Protein AF-A0A7S2KLZ8-F1 (afdb_monomer_lite)

Foldseek 3Di:
DDDDDDDDDDDDDDDDDDDDDDDDDDDDDDDDDDDDDDDDDDDDDDDPDDPPPVPVVVVVVVLLVLLVVLVVVLCVVAVLDDPVLCDPLLSVLLVLQCVLPHSVSSNVLSVQVSVVPNPDHNVVDPRSNVVSNVSSVVSSVVSVVVVVVVPPPPDDPDDDD

Secondary structure (DSSP, 8-state):
----------------------------------------------------SSHHHHHHHHHHHHHHHHHHHHHHH-TT--GGGS-HHHHHHHHHHHHHHHHHHHHHHHHHHHHHHHT--GGG-S-HHHHHHHHHHHHHHHHHHHHHHTTS--S------

Structure (mmCIF, N/CA/C/O backbone):
data_AF-A0A7S2KLZ8-F1
#
_entry.id   AF-A0A7S2KLZ8-F1
#
loop_
_atom_site.group_PDB
_atom_site.id
_atom_site.type_symbol
_atom_site.label_atom_id
_atom_site.label_alt_id
_atom_site.label_comp_id
_atom_site.label_asym_id
_atom_site.label_entity_id
_atom_site.label_seq_id
_atom_site.pdbx_PDB_ins_code
_atom_site.Cartn_x
_atom_site.Cartn_y
_atom_site.Cartn_z
_atom_site.occupancy
_atom_site.B_iso_or_equiv
_atom_site.auth_seq_id
_atom_site.auth_comp_id
_atom_site.auth_asym_id
_atom_site.auth_atom_id
_atom_site.pdbx_PDB_model_num
ATOM 1 N N . ASP A 1 1 ? -48.998 -22.240 -18.142 1.00 56.50 1 ASP A N 1
ATOM 2 C CA . ASP A 1 1 ? -49.585 -23.270 -17.277 1.00 56.50 1 ASP A CA 1
ATOM 3 C C . ASP A 1 1 ? -48.986 -24.627 -17.646 1.00 56.50 1 ASP A C 1
ATOM 5 O O . ASP A 1 1 ? -49.310 -25.161 -18.693 1.00 56.50 1 ASP A O 1
ATOM 9 N N . TRP A 1 2 ? -47.983 -25.045 -16.871 1.00 48.81 2 TRP A N 1
ATOM 10 C CA . TRP A 1 2 ? -47.266 -26.334 -16.806 1.00 48.81 2 TRP A CA 1
ATOM 11 C C . TRP A 1 2 ? -46.539 -26.206 -15.451 1.00 48.81 2 TRP A C 1
ATOM 13 O O . TRP A 1 2 ? -45.674 -25.351 -15.313 1.00 48.81 2 TRP A O 1
ATOM 23 N N . GLY A 1 3 ? -46.909 -26.826 -14.339 1.00 48.44 3 GLY A N 1
ATOM 24 C CA . GLY A 1 3 ? -47.433 -28.167 -14.176 1.00 48.44 3 GLY A CA 1
ATOM 25 C C . GLY A 1 3 ? -46.386 -28.999 -13.431 1.00 48.44 3 GLY A C 1
ATOM 26 O O . GLY A 1 3 ? -45.623 -29.710 -14.063 1.00 48.44 3 GLY A O 1
ATOM 27 N N . GLY A 1 4 ? -46.378 -28.903 -12.094 1.00 49.59 4 GLY A N 1
ATOM 28 C CA . GLY A 1 4 ? -46.082 -30.045 -11.219 1.00 49.59 4 GLY A CA 1
ATOM 29 C C . GLY A 1 4 ? -44.642 -30.298 -10.736 1.00 49.59 4 GLY A C 1
ATOM 30 O O . GLY A 1 4 ? -43.791 -30.752 -11.482 1.00 49.59 4 GLY A O 1
ATOM 31 N N . GLN A 1 5 ? -44.484 -30.187 -9.407 1.00 54.38 5 GLN A N 1
ATOM 32 C CA . GLN A 1 5 ? -44.075 -31.293 -8.514 1.00 54.38 5 GLN A CA 1
ATOM 33 C C . GLN A 1 5 ? -42.676 -31.928 -8.688 1.00 54.38 5 GLN A C 1
ATOM 35 O O . GLN A 1 5 ? -42.474 -32.760 -9.558 1.00 54.38 5 GLN A O 1
ATOM 40 N N . GLN A 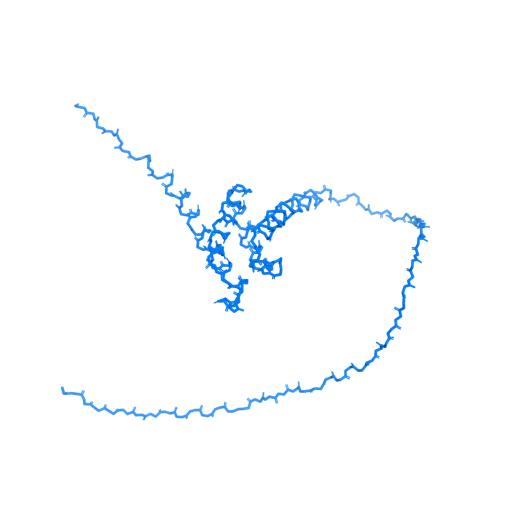1 6 ? -41.766 -31.735 -7.722 1.00 53.88 6 GLN A N 1
ATOM 41 C CA . GLN A 1 6 ? -41.691 -32.546 -6.489 1.00 53.88 6 GLN A CA 1
ATOM 42 C C . GLN A 1 6 ? -40.439 -32.213 -5.654 1.00 53.88 6 GLN A C 1
ATOM 44 O O . GLN A 1 6 ? -39.316 -32.162 -6.145 1.00 53.88 6 GLN A O 1
ATOM 49 N N . ALA A 1 7 ? -40.664 -32.025 -4.353 1.00 61.44 7 ALA A N 1
ATOM 50 C CA . ALA A 1 7 ? -39.648 -32.039 -3.311 1.00 61.44 7 ALA A CA 1
ATOM 51 C C . ALA A 1 7 ? -39.087 -33.457 -3.116 1.00 61.44 7 ALA A C 1
ATOM 53 O O . ALA A 1 7 ? -39.829 -34.417 -3.301 1.00 61.44 7 ALA A O 1
ATOM 54 N N . ASN A 1 8 ? -37.821 -33.573 -2.688 1.00 54.06 8 ASN A N 1
ATOM 55 C CA . ASN A 1 8 ? -37.319 -34.531 -1.684 1.00 54.06 8 ASN A CA 1
ATOM 56 C C . ASN A 1 8 ? -35.789 -34.672 -1.768 1.00 54.06 8 ASN A C 1
ATOM 58 O O . ASN A 1 8 ? -35.275 -35.308 -2.680 1.00 54.06 8 ASN A O 1
ATOM 62 N N . ARG A 1 9 ? -35.064 -34.195 -0.750 1.00 48.41 9 ARG A N 1
ATOM 63 C CA . ARG A 1 9 ? -34.317 -35.077 0.170 1.00 48.41 9 ARG A CA 1
ATOM 64 C C . ARG A 1 9 ? -33.563 -34.261 1.212 1.00 48.41 9 ARG A C 1
ATOM 66 O O . ARG A 1 9 ? -32.541 -33.638 0.951 1.00 48.41 9 ARG A O 1
ATOM 73 N N . ALA A 1 10 ? -34.076 -34.354 2.432 1.00 51.84 10 ALA A N 1
ATOM 74 C CA . ALA A 1 10 ? -33.306 -34.160 3.640 1.00 51.84 10 ALA A CA 1
ATOM 75 C C . ALA A 1 10 ? -32.134 -35.158 3.669 1.00 51.84 10 ALA A C 1
ATOM 77 O O . ALA A 1 10 ? -32.338 -36.368 3.593 1.00 51.84 10 ALA A O 1
ATOM 78 N N . GLY A 1 11 ? -30.917 -34.637 3.806 1.00 49.59 11 GLY A N 1
ATOM 79 C CA . GLY A 1 11 ? -29.707 -35.397 4.099 1.00 49.59 11 GLY A CA 1
ATOM 80 C C . GLY A 1 11 ? -29.051 -34.830 5.348 1.00 49.59 11 GLY A C 1
ATOM 81 O O . GLY A 1 11 ? -28.107 -34.053 5.265 1.00 49.59 11 GLY A O 1
ATOM 82 N N . ARG A 1 12 ? -29.595 -35.192 6.515 1.00 50.94 12 ARG A N 1
ATOM 83 C CA . ARG A 1 12 ? -28.942 -35.009 7.813 1.00 50.94 12 ARG A CA 1
ATOM 84 C C . ARG A 1 12 ? -27.667 -35.860 7.831 1.00 50.94 12 ARG A C 1
ATOM 86 O O . ARG A 1 12 ? -27.758 -37.081 7.865 1.00 50.94 12 ARG A O 1
ATOM 93 N N . GLY A 1 13 ? -26.506 -35.217 7.840 1.00 54.34 13 GLY A N 1
ATOM 94 C CA . GLY A 1 13 ? -25.211 -35.841 8.111 1.00 54.34 13 GLY A CA 1
ATOM 95 C C . GLY A 1 13 ? -24.528 -35.104 9.254 1.00 54.34 13 GLY A C 1
ATOM 96 O O . GLY A 1 13 ? -23.854 -34.106 9.029 1.00 54.34 13 GLY A O 1
ATOM 97 N N . GLY A 1 14 ? -24.781 -35.550 10.485 1.00 47.06 14 GLY A N 1
ATOM 98 C CA . GLY A 1 14 ? -24.073 -35.089 11.678 1.00 47.06 14 GLY A CA 1
ATOM 99 C C . GLY A 1 14 ? -22.730 -35.798 11.881 1.00 47.06 14 GLY A C 1
ATOM 100 O O . GLY A 1 14 ? -22.433 -36.764 11.182 1.00 47.06 14 GLY A O 1
ATOM 101 N N . TYR A 1 15 ? -22.022 -35.354 12.933 1.00 49.22 15 TYR A N 1
ATOM 102 C CA . TYR A 1 15 ? -20.812 -35.925 13.567 1.00 49.22 15 TYR A CA 1
ATOM 103 C C . TYR A 1 15 ? -19.468 -35.507 12.909 1.00 49.22 15 TYR A C 1
ATOM 105 O O . TYR A 1 15 ? -19.304 -35.659 11.711 1.00 49.22 15 TYR A O 1
ATOM 113 N N . LYS A 1 16 ? -18.431 -34.987 13.599 1.00 58.41 16 LYS A N 1
ATOM 114 C CA . LYS A 1 16 ? -18.065 -34.952 15.036 1.00 58.41 16 LYS A CA 1
ATOM 115 C C . LYS A 1 16 ? -17.193 -33.714 15.369 1.00 58.41 16 LYS A C 1
ATOM 117 O O . LYS A 1 16 ? -16.237 -33.468 14.638 1.00 58.41 16 LYS A O 1
ATOM 122 N N . PRO A 1 17 ? -17.411 -33.011 16.497 1.00 54.16 17 PRO A N 1
ATOM 123 C CA . PRO A 1 17 ? -16.378 -32.208 17.147 1.00 54.16 17 PRO A CA 1
ATOM 124 C C . PRO A 1 17 ? -15.530 -33.118 18.048 1.00 54.16 17 PRO A C 1
ATOM 126 O O . PRO A 1 17 ? -16.054 -33.786 18.939 1.00 54.16 17 PRO A O 1
ATOM 129 N N . GLY A 1 18 ? -14.224 -33.173 17.805 1.00 53.06 18 GLY A N 1
ATOM 130 C CA . GLY A 1 18 ? -13.285 -33.969 18.590 1.00 53.06 18 GLY A CA 1
ATOM 131 C C . GLY A 1 18 ? -11.985 -33.209 18.810 1.00 53.06 18 GLY A C 1
ATOM 132 O O . GLY A 1 18 ? -11.437 -32.655 17.864 1.00 53.06 18 GLY A O 1
ATOM 133 N N . HIS A 1 19 ? -11.511 -33.257 20.056 1.00 49.69 19 HIS A N 1
ATOM 134 C CA . HIS A 1 19 ? -10.242 -32.740 20.589 1.00 49.69 19 HIS A CA 1
ATOM 135 C C . HIS A 1 19 ? -10.274 -31.326 21.191 1.00 49.69 19 HIS A C 1
ATOM 137 O O . HIS A 1 19 ? -9.635 -30.381 20.742 1.00 49.69 19 HIS A O 1
ATOM 143 N N . GLN A 1 20 ? -10.981 -31.247 22.324 1.00 52.38 20 GLN A N 1
ATOM 144 C CA . GLN A 1 20 ? -10.499 -30.508 23.492 1.00 52.38 20 GLN A CA 1
ATOM 145 C C . GLN A 1 20 ? -9.252 -31.188 24.088 1.00 52.38 20 GLN A C 1
ATOM 147 O O . GLN A 1 20 ? -9.080 -32.398 23.964 1.00 52.38 20 GLN A O 1
ATOM 152 N N . ALA A 1 21 ? -8.506 -30.382 24.850 1.00 48.59 21 ALA A N 1
ATOM 153 C CA . ALA A 1 21 ? -7.521 -30.733 25.876 1.00 48.59 21 ALA A CA 1
ATOM 154 C C . ALA A 1 21 ? -6.050 -30.852 25.438 1.00 48.59 21 ALA A C 1
ATOM 156 O O . ALA A 1 21 ? -5.525 -31.932 25.201 1.00 48.59 21 ALA A O 1
ATOM 157 N N . ALA A 1 22 ? -5.340 -29.727 25.539 1.00 51.69 22 ALA A N 1
ATOM 158 C CA . ALA A 1 22 ? -4.024 -29.712 26.173 1.00 51.69 22 ALA A CA 1
ATOM 159 C C . ALA A 1 22 ? -3.873 -28.410 26.971 1.00 51.69 22 ALA A C 1
ATOM 161 O O . ALA A 1 22 ? -3.542 -27.347 26.452 1.00 51.69 22 ALA A O 1
ATOM 162 N N . GLN A 1 23 ? -4.185 -28.505 28.263 1.00 51.78 23 GLN A N 1
ATOM 163 C CA . GLN A 1 23 ? -3.858 -27.497 29.260 1.00 51.78 23 GLN A CA 1
ATOM 164 C C . GLN A 1 23 ? -2.349 -27.563 29.534 1.00 51.78 23 GLN A C 1
ATOM 166 O O . GLN A 1 23 ? -1.883 -28.471 30.217 1.00 51.78 23 GLN A O 1
ATOM 171 N N . GLY A 1 24 ? -1.587 -26.597 29.023 1.00 49.41 24 GLY A N 1
ATOM 172 C CA . GLY A 1 24 ? -0.186 -26.373 29.387 1.00 49.41 24 GLY A CA 1
ATOM 173 C C . GLY A 1 24 ? -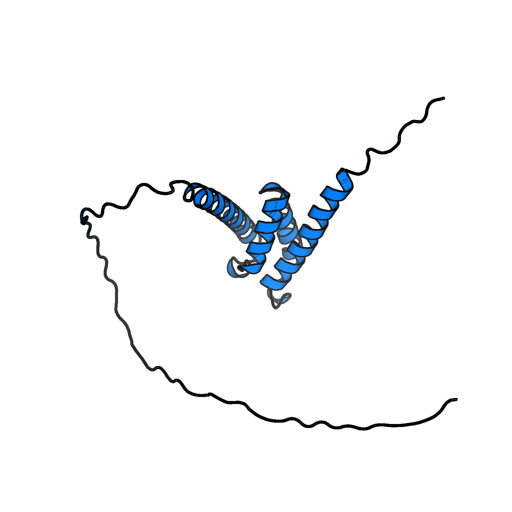0.069 -25.225 30.385 1.00 49.41 24 GLY A C 1
ATOM 174 O O . GLY A 1 24 ? -0.076 -24.057 30.011 1.00 49.41 24 GLY A O 1
ATOM 175 N N . LYS A 1 25 ? -0.008 -25.563 31.674 1.00 52.44 25 LYS A N 1
ATOM 176 C CA . LYS A 1 25 ? 0.215 -24.643 32.795 1.00 52.44 25 LYS A CA 1
ATOM 177 C C . LYS A 1 25 ? 1.669 -24.139 32.828 1.00 52.44 25 LYS A C 1
ATOM 179 O O . LYS A 1 25 ? 2.584 -24.945 32.803 1.00 52.44 25 LYS A O 1
ATOM 184 N N . LYS A 1 26 ? 1.808 -22.834 33.097 1.00 50.62 26 LYS A N 1
ATOM 185 C CA . LYS A 1 26 ? 2.800 -22.186 33.984 1.00 50.62 26 LYS A CA 1
ATOM 186 C C . LYS A 1 26 ? 4.297 -22.378 33.675 1.00 50.62 26 LYS A C 1
ATOM 188 O O . LYS A 1 26 ? 4.864 -23.385 34.067 1.00 50.62 26 LYS A O 1
ATOM 193 N N . THR A 1 27 ? 4.965 -21.275 33.337 1.00 55.59 27 THR A N 1
ATOM 194 C CA . THR A 1 27 ? 6.073 -20.755 34.161 1.00 55.59 27 THR A CA 1
ATOM 195 C C . THR A 1 27 ? 6.024 -19.227 34.192 1.00 55.59 27 THR A C 1
ATOM 197 O O . THR A 1 27 ? 5.767 -18.554 33.198 1.00 55.59 27 THR A O 1
ATOM 200 N N . ARG A 1 28 ? 6.178 -18.689 35.402 1.00 48.16 28 ARG A N 1
ATOM 201 C CA . ARG A 1 28 ? 6.381 -17.271 35.693 1.00 48.16 28 ARG A CA 1
ATOM 202 C C . ARG A 1 28 ? 7.853 -16.940 35.449 1.00 48.16 28 ARG A C 1
ATOM 204 O O . ARG A 1 28 ? 8.690 -17.751 35.816 1.00 48.16 28 ARG A O 1
ATOM 211 N N . GLY A 1 29 ? 8.098 -15.739 34.925 1.00 45.22 29 GLY A N 1
ATOM 212 C CA . GLY A 1 29 ? 9.220 -14.846 35.233 1.00 45.22 29 GLY A CA 1
ATOM 213 C C . GLY A 1 29 ? 10.644 -15.401 35.208 1.00 45.22 29 GLY A C 1
ATOM 214 O O . GLY A 1 29 ? 11.023 -16.195 36.058 1.00 45.22 29 GLY A O 1
ATOM 215 N N . SER A 1 30 ? 11.494 -14.812 34.370 1.00 47.16 30 SER A N 1
ATOM 216 C CA . SER A 1 30 ? 12.829 -14.450 34.842 1.00 47.16 30 SER A CA 1
ATOM 217 C C . SER A 1 30 ? 13.359 -13.229 34.099 1.00 47.16 30 SER A C 1
ATOM 219 O O . SER A 1 30 ? 13.042 -12.996 32.935 1.00 47.16 30 SER A O 1
ATOM 221 N N . ALA A 1 31 ? 14.070 -12.417 34.865 1.00 44.75 31 ALA A N 1
ATOM 222 C CA . ALA A 1 31 ? 14.465 -11.051 34.602 1.00 44.75 31 ALA A CA 1
ATOM 223 C C . ALA A 1 31 ? 15.665 -10.917 33.651 1.00 44.75 31 ALA A C 1
ATOM 225 O O . ALA A 1 31 ? 16.358 -11.883 33.345 1.00 44.75 31 ALA A O 1
ATOM 226 N N . ASN A 1 32 ? 15.893 -9.661 33.256 1.00 52.03 32 ASN A N 1
ATOM 227 C CA . ASN A 1 32 ? 17.150 -9.052 32.829 1.00 52.03 32 ASN A CA 1
ATOM 228 C C . ASN A 1 32 ? 18.420 -9.884 33.058 1.00 52.03 32 ASN A C 1
ATOM 230 O O . ASN A 1 32 ? 18.800 -10.159 34.194 1.00 52.03 32 ASN A O 1
ATOM 234 N N . SER A 1 33 ? 19.189 -10.051 31.988 1.00 43.94 33 SER A N 1
ATOM 235 C CA . SER A 1 33 ? 20.641 -10.143 32.080 1.00 43.94 33 SER A CA 1
ATOM 236 C C . SER A 1 33 ? 21.258 -9.475 30.857 1.00 43.94 33 SER A C 1
ATOM 238 O O . SER A 1 33 ? 21.265 -10.024 29.756 1.00 43.94 33 SER A O 1
ATOM 240 N N . ALA A 1 34 ? 21.762 -8.263 31.080 1.00 47.16 34 ALA A N 1
ATOM 241 C CA . ALA A 1 34 ? 22.863 -7.717 30.312 1.00 47.16 34 ALA A CA 1
ATOM 242 C C . ALA A 1 34 ? 24.036 -8.710 30.367 1.00 47.16 34 ALA A C 1
ATOM 244 O O . ALA A 1 34 ? 24.355 -9.235 31.432 1.00 47.16 34 ALA A O 1
ATOM 245 N N . GLY A 1 35 ? 24.657 -8.973 29.222 1.00 43.31 35 GLY A N 1
ATOM 246 C CA . GLY A 1 35 ? 25.756 -9.924 29.099 1.00 43.31 35 GLY A CA 1
ATOM 247 C C . GLY A 1 35 ? 26.569 -9.632 27.850 1.00 43.31 35 GLY A C 1
ATOM 248 O O . GLY A 1 35 ? 26.420 -10.296 26.832 1.00 43.31 35 GLY A O 1
ATOM 249 N N . SER A 1 36 ? 27.395 -8.592 27.941 1.00 45.91 36 SER A N 1
ATOM 250 C CA . SER A 1 36 ? 28.555 -8.387 27.076 1.00 45.91 36 SER A CA 1
ATOM 251 C C . SER A 1 36 ? 29.548 -9.530 27.315 1.00 45.91 36 SER A C 1
ATOM 253 O O . SER A 1 36 ? 29.837 -9.843 28.469 1.00 45.91 36 SER A O 1
ATOM 255 N N . GLY A 1 37 ? 30.053 -10.167 26.258 1.00 45.09 37 GLY A N 1
ATOM 256 C CA . GLY A 1 37 ? 30.979 -11.291 26.401 1.00 45.09 37 GLY A CA 1
ATOM 257 C C . GLY A 1 37 ? 31.369 -11.936 25.078 1.00 45.09 37 GLY A C 1
ATOM 258 O O . GLY A 1 37 ? 30.881 -13.005 24.729 1.00 45.09 37 GLY A O 1
ATOM 259 N N . SER A 1 38 ? 32.261 -11.275 24.346 1.00 45.06 38 SER A N 1
ATOM 260 C CA . SER A 1 38 ? 33.018 -11.848 23.234 1.00 45.06 38 SER A CA 1
ATOM 261 C C . SER A 1 38 ? 33.871 -13.036 23.696 1.00 45.06 38 SER A C 1
ATOM 263 O O . SER A 1 38 ? 34.507 -12.962 24.742 1.00 45.06 38 SER A O 1
ATOM 265 N N . THR A 1 39 ? 33.981 -14.084 22.880 1.00 50.62 39 THR A N 1
ATOM 266 C CA . THR A 1 39 ? 35.276 -14.655 22.449 1.00 50.62 39 THR A CA 1
ATOM 267 C C . THR A 1 39 ? 35.077 -15.645 21.290 1.00 50.62 39 THR A C 1
ATOM 269 O O . THR A 1 39 ? 34.036 -16.298 21.206 1.00 50.62 39 THR A O 1
ATOM 272 N N . PRO A 1 40 ? 36.049 -15.727 20.362 1.00 58.62 40 PRO A N 1
ATOM 273 C CA . PRO A 1 40 ? 35.955 -16.483 19.120 1.00 58.62 40 PRO A CA 1
ATOM 274 C C . PRO A 1 40 ? 36.398 -17.933 19.329 1.00 58.62 40 PRO A C 1
ATOM 276 O O . PRO A 1 40 ? 37.369 -18.197 20.036 1.00 58.62 40 PRO A O 1
ATOM 279 N N . THR A 1 41 ? 35.725 -18.878 18.674 1.00 49.72 41 THR A N 1
ATOM 280 C CA . THR A 1 41 ? 36.212 -20.256 18.574 1.00 49.72 41 THR A CA 1
ATOM 281 C C . THR A 1 41 ? 36.529 -20.608 17.129 1.00 49.72 41 THR A C 1
ATOM 283 O O . THR A 1 41 ? 35.820 -20.268 16.183 1.00 49.72 41 THR A O 1
ATOM 286 N N . SER A 1 42 ? 37.703 -21.206 17.028 1.00 47.78 42 SER A N 1
ATOM 287 C CA . SER A 1 42 ? 38.541 -21.436 15.875 1.00 47.78 42 SER A CA 1
ATOM 288 C C . SER A 1 42 ? 37.984 -22.509 14.940 1.00 47.78 42 SER A C 1
ATOM 290 O O . SER A 1 42 ? 37.427 -23.510 15.381 1.00 47.78 42 SER A O 1
ATOM 292 N N . GLY A 1 43 ? 38.245 -22.319 13.647 1.00 50.16 43 GLY A N 1
ATOM 293 C CA . GLY A 1 43 ? 38.668 -23.396 12.758 1.00 50.16 43 GLY A CA 1
ATOM 294 C C . GLY A 1 43 ? 37.662 -24.508 12.488 1.00 50.16 43 GLY A C 1
ATOM 295 O O . GLY A 1 43 ? 37.768 -25.607 13.030 1.00 50.16 43 GLY A O 1
ATOM 296 N N . LYS A 1 44 ? 36.789 -24.287 11.504 1.00 42.12 44 LYS A N 1
ATOM 297 C CA . LYS A 1 44 ? 36.265 -25.393 10.704 1.00 42.12 44 LYS A CA 1
ATOM 298 C C . LYS A 1 44 ? 36.405 -25.027 9.238 1.00 42.12 44 LYS A C 1
ATOM 300 O O . LYS A 1 44 ? 35.694 -24.166 8.741 1.00 42.12 44 LYS A O 1
ATOM 305 N N . ALA A 1 45 ? 37.388 -25.646 8.591 1.00 55.41 45 ALA A N 1
ATOM 306 C CA . ALA A 1 45 ? 37.55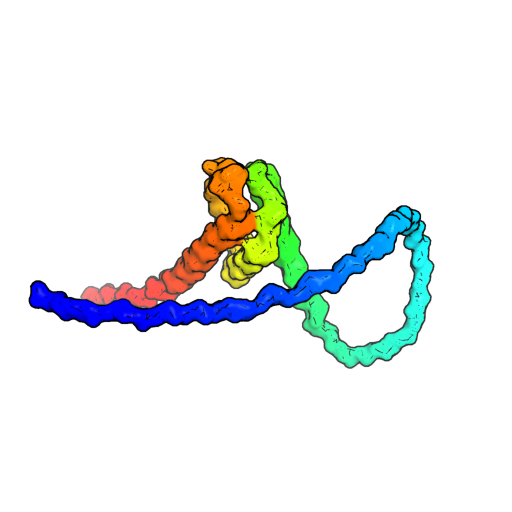4 -25.621 7.151 1.00 55.41 45 ALA A CA 1
ATOM 307 C C . ALA A 1 45 ? 36.249 -26.108 6.506 1.00 55.41 45 ALA A C 1
ATOM 309 O O . ALA A 1 45 ? 35.879 -27.273 6.654 1.00 55.41 45 ALA A O 1
ATOM 310 N N . TYR A 1 46 ? 35.537 -25.201 5.843 1.00 48.38 46 TYR A N 1
ATOM 311 C CA . TYR A 1 46 ? 34.464 -25.537 4.923 1.00 48.38 46 TYR A CA 1
ATOM 312 C C . TYR A 1 46 ? 34.895 -25.115 3.526 1.00 48.38 46 TYR A C 1
ATOM 314 O O . TYR A 1 46 ? 35.423 -24.029 3.296 1.00 48.38 46 TYR A O 1
ATOM 322 N N . SER A 1 47 ? 34.730 -26.075 2.632 1.00 46.47 47 SER A N 1
ATOM 323 C CA . SER A 1 47 ? 35.063 -26.064 1.227 1.00 46.47 47 SER A CA 1
ATOM 324 C C . SER A 1 47 ? 34.628 -24.779 0.528 1.00 46.47 47 SER A C 1
ATOM 326 O O . SER A 1 47 ? 33.508 -24.305 0.707 1.00 46.47 47 SER A O 1
ATOM 328 N N . ALA A 1 48 ? 35.521 -24.270 -0.318 1.00 49.62 48 ALA A N 1
ATOM 329 C CA . ALA A 1 48 ? 35.220 -23.289 -1.343 1.00 49.62 48 ALA A CA 1
ATOM 330 C C . ALA A 1 48 ? 34.178 -23.874 -2.310 1.00 49.62 48 ALA A C 1
ATOM 332 O O . ALA A 1 48 ? 34.513 -24.586 -3.254 1.00 49.62 48 ALA A O 1
ATOM 333 N N . ALA A 1 49 ? 32.904 -23.620 -2.030 1.00 52.94 49 ALA A N 1
ATOM 334 C CA . ALA A 1 49 ? 31.806 -23.850 -2.950 1.00 52.94 49 ALA A CA 1
ATOM 335 C C . ALA A 1 49 ? 30.711 -22.805 -2.691 1.00 52.94 49 ALA A C 1
ATOM 337 O O . ALA A 1 49 ? 30.086 -22.796 -1.632 1.00 52.94 49 ALA A O 1
ATOM 338 N N . SER A 1 50 ? 30.501 -21.967 -3.709 1.00 47.66 50 SER A N 1
ATOM 339 C CA . SER A 1 50 ? 29.321 -21.125 -3.958 1.00 47.66 50 SER A CA 1
ATOM 340 C C . SER A 1 50 ? 29.199 -19.803 -3.184 1.00 47.66 50 SER A C 1
ATOM 342 O O . SER A 1 50 ? 28.375 -19.647 -2.288 1.00 47.66 50 SER A O 1
ATOM 344 N N . ASP A 1 51 ? 29.951 -18.809 -3.661 1.00 45.94 51 ASP A N 1
ATOM 345 C CA . ASP A 1 51 ? 29.885 -17.377 -3.316 1.00 45.94 51 ASP A CA 1
ATOM 346 C C . ASP A 1 51 ? 28.890 -16.590 -4.208 1.00 45.94 51 ASP A C 1
ATOM 348 O O . ASP A 1 51 ? 29.145 -15.464 -4.602 1.00 45.94 51 ASP A O 1
ATOM 352 N N . GLU A 1 52 ? 27.743 -17.175 -4.577 1.00 52.81 52 GLU A N 1
ATOM 353 C CA . GLU A 1 52 ? 26.776 -16.530 -5.501 1.00 52.81 52 GLU A CA 1
ATOM 354 C C . GLU A 1 52 ? 25.382 -16.303 -4.882 1.00 52.81 52 GLU A C 1
ATOM 356 O O . GLU A 1 52 ? 24.432 -15.905 -5.555 1.00 52.81 52 GLU A O 1
ATOM 361 N N . GLN A 1 53 ? 25.226 -16.557 -3.576 1.00 48.56 53 GLN A N 1
ATOM 362 C CA . GLN A 1 53 ? 23.919 -16.536 -2.896 1.00 48.56 53 GLN A CA 1
ATOM 363 C C . GLN A 1 53 ? 23.741 -15.390 -1.883 1.00 48.56 53 GLN A C 1
ATOM 365 O O . GLN A 1 53 ? 22.639 -15.189 -1.364 1.00 48.56 53 GLN A O 1
ATOM 370 N N . THR A 1 54 ? 24.789 -14.613 -1.612 1.00 52.97 54 THR A N 1
ATOM 371 C CA . THR A 1 54 ? 24.751 -13.435 -0.729 1.00 52.97 54 THR A CA 1
ATOM 372 C C . THR A 1 54 ? 24.138 -12.224 -1.434 1.00 52.97 54 THR A C 1
ATOM 374 O O . THR A 1 54 ? 23.239 -11.592 -0.883 1.00 52.97 54 THR A O 1
ATOM 377 N N . GLU A 1 55 ? 24.477 -11.985 -2.701 1.00 53.31 55 GLU A N 1
ATOM 378 C CA . GLU A 1 55 ? 24.125 -10.742 -3.403 1.00 53.31 55 GLU A CA 1
ATOM 379 C C . GLU A 1 55 ? 22.608 -10.537 -3.609 1.00 53.31 55 GLU A C 1
ATOM 381 O O . GLU A 1 55 ? 22.080 -9.431 -3.473 1.00 53.31 55 GLU A O 1
ATOM 386 N N . GLN A 1 56 ? 21.848 -11.614 -3.842 1.00 52.59 56 GLN A N 1
ATOM 387 C CA . GLN A 1 56 ? 20.388 -11.514 -3.999 1.00 52.59 56 GLN A CA 1
ATOM 388 C C . GLN A 1 56 ? 19.653 -11.190 -2.689 1.00 52.59 56 GLN A C 1
ATOM 390 O O . GLN A 1 56 ? 18.514 -10.705 -2.723 1.00 52.59 56 GLN A O 1
ATOM 395 N N . LYS A 1 57 ? 20.259 -11.477 -1.531 1.00 57.22 57 LYS A N 1
ATOM 396 C CA . LYS A 1 57 ? 19.655 -11.185 -0.225 1.00 57.22 57 LYS A CA 1
ATOM 397 C C . LYS A 1 57 ? 19.755 -9.693 0.092 1.00 57.22 57 LYS A C 1
ATOM 399 O O . LYS A 1 57 ? 18.780 -9.117 0.578 1.00 57.22 57 LYS A O 1
ATOM 404 N N . ASP A 1 58 ? 20.875 -9.068 -0.259 1.00 62.56 58 ASP A N 1
ATOM 405 C CA . ASP A 1 58 ? 21.104 -7.634 -0.075 1.00 62.56 58 ASP A CA 1
ATOM 406 C C . ASP A 1 58 ? 20.141 -6.781 -0.910 1.00 62.56 58 ASP A C 1
ATOM 408 O O . ASP A 1 58 ? 19.538 -5.837 -0.392 1.00 62.56 58 ASP A O 1
ATOM 412 N N . VAL A 1 59 ? 19.903 -7.154 -2.172 1.00 62.03 59 VAL A N 1
ATOM 413 C CA . VAL A 1 59 ? 18.961 -6.429 -3.047 1.00 62.03 59 VAL A CA 1
ATOM 414 C C . VAL A 1 59 ? 17.521 -6.534 -2.529 1.00 62.03 59 VAL A C 1
ATOM 416 O O . VAL A 1 59 ? 16.813 -5.529 -2.455 1.00 62.03 59 VAL A O 1
ATOM 419 N N . LYS A 1 60 ? 17.089 -7.728 -2.094 1.00 68.44 60 LYS A N 1
ATOM 420 C CA . LYS A 1 60 ? 15.742 -7.931 -1.527 1.00 68.44 60 LYS A CA 1
ATOM 421 C C . LYS A 1 60 ? 15.530 -7.165 -0.221 1.00 68.44 60 LYS A C 1
ATOM 423 O O . LYS A 1 60 ? 14.413 -6.701 0.018 1.00 68.44 60 LYS A O 1
ATOM 428 N N . SER A 1 61 ? 16.568 -7.025 0.609 1.00 74.12 61 SER A N 1
ATOM 429 C CA . SER A 1 61 ? 16.469 -6.225 1.835 1.00 74.12 61 SER A CA 1
ATOM 430 C C . SER A 1 61 ? 16.221 -4.759 1.502 1.00 74.12 61 SER A C 1
ATOM 432 O O . SER A 1 61 ? 15.261 -4.188 2.009 1.00 74.12 61 SER A O 1
ATOM 434 N N . ARG A 1 62 ? 16.992 -4.186 0.566 1.00 85.31 62 ARG A N 1
ATOM 435 C CA . ARG A 1 62 ? 16.857 -2.772 0.176 1.00 85.31 62 ARG A CA 1
ATOM 436 C C . ARG A 1 62 ? 15.448 -2.435 -0.308 1.00 85.31 62 ARG A C 1
ATOM 438 O O . ARG A 1 62 ? 14.845 -1.508 0.218 1.00 85.31 62 ARG A O 1
ATOM 445 N N . THR A 1 63 ? 14.873 -3.246 -1.201 1.00 88.50 63 THR A N 1
ATOM 446 C CA . THR A 1 63 ? 13.491 -3.034 -1.672 1.00 88.50 63 THR A CA 1
ATOM 447 C C . THR A 1 63 ? 12.478 -3.071 -0.527 1.00 88.50 63 THR A C 1
ATOM 449 O O . THR A 1 63 ? 11.553 -2.261 -0.478 1.00 88.50 63 THR A O 1
ATOM 452 N N . ARG A 1 64 ? 12.631 -4.009 0.414 1.00 90.06 64 ARG A N 1
ATOM 453 C CA . ARG A 1 64 ? 11.746 -4.095 1.582 1.00 90.06 64 ARG A CA 1
ATOM 454 C C . ARG A 1 64 ? 11.863 -2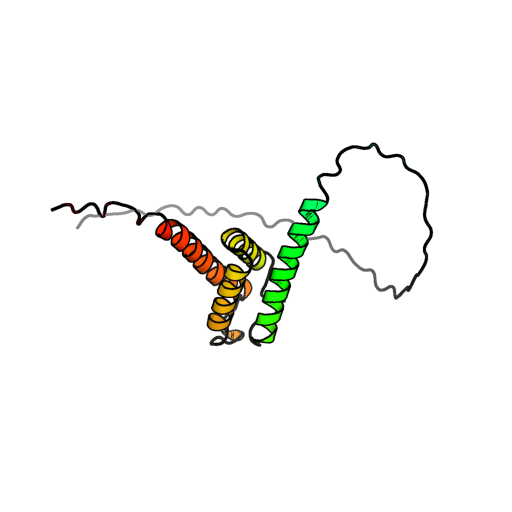.847 2.461 1.00 90.06 64 ARG A C 1
ATOM 456 O O . ARG A 1 64 ? 10.843 -2.326 2.910 1.00 90.06 64 ARG A O 1
ATOM 463 N N . ASP A 1 65 ? 13.082 -2.379 2.710 1.00 92.94 65 ASP A N 1
ATOM 464 C CA . ASP A 1 65 ? 13.341 -1.188 3.519 1.00 92.94 65 ASP A CA 1
ATOM 465 C C . ASP A 1 65 ? 12.766 0.080 2.868 1.00 92.94 65 ASP A C 1
ATOM 467 O O . ASP A 1 65 ? 12.151 0.899 3.554 1.00 92.94 65 ASP A O 1
ATOM 471 N N . GLU A 1 66 ? 12.864 0.210 1.543 1.00 93.62 66 GLU A N 1
ATOM 472 C CA . GLU A 1 66 ? 12.258 1.313 0.786 1.00 93.62 66 GLU A CA 1
ATOM 473 C C . GLU A 1 66 ? 10.726 1.309 0.871 1.00 93.62 66 GLU A C 1
ATOM 475 O O . GLU A 1 66 ? 10.116 2.347 1.152 1.00 93.62 66 GLU A O 1
ATOM 480 N N . ILE A 1 67 ? 10.097 0.139 0.725 1.00 94.38 67 ILE A N 1
ATOM 481 C CA . ILE A 1 67 ? 8.643 -0.011 0.882 1.00 94.38 67 ILE A CA 1
ATOM 482 C C . ILE A 1 67 ? 8.218 0.359 2.310 1.00 94.38 67 ILE A C 1
ATOM 484 O O . ILE A 1 67 ? 7.284 1.141 2.496 1.00 94.38 67 ILE A O 1
ATOM 488 N N . HIS A 1 68 ? 8.917 -0.139 3.333 1.00 94.81 68 HIS A N 1
ATOM 489 C CA . HIS A 1 68 ? 8.620 0.204 4.728 1.00 94.81 68 HIS A CA 1
ATOM 490 C C . HIS A 1 68 ? 8.826 1.690 5.037 1.00 94.81 68 HIS A C 1
ATOM 492 O O . HIS A 1 68 ? 8.072 2.262 5.835 1.00 94.81 68 HIS A O 1
ATOM 498 N N . LYS A 1 69 ? 9.820 2.331 4.414 1.00 95.25 69 LYS A N 1
ATOM 499 C CA . LYS A 1 69 ? 10.024 3.779 4.511 1.00 95.25 69 LYS A CA 1
ATOM 500 C C . LYS A 1 69 ? 8.833 4.528 3.914 1.00 95.25 69 LYS A C 1
ATOM 502 O O . LYS A 1 69 ? 8.290 5.395 4.592 1.00 95.25 69 LYS A O 1
ATOM 507 N N . GLY A 1 70 ? 8.378 4.144 2.720 1.00 93.75 70 GLY A N 1
ATOM 508 C CA . GLY A 1 70 ? 7.186 4.719 2.086 1.00 93.75 70 GLY A CA 1
ATOM 509 C C . GLY A 1 70 ? 5.930 4.576 2.950 1.00 93.75 70 GLY A C 1
ATOM 510 O O . GLY A 1 70 ? 5.227 5.553 3.195 1.00 93.75 70 GLY A O 1
ATOM 511 N N . ILE A 1 71 ? 5.700 3.386 3.513 1.00 94.94 71 ILE A N 1
ATOM 512 C CA . ILE A 1 71 ? 4.584 3.140 4.443 1.00 94.94 71 ILE A CA 1
ATOM 513 C C . ILE A 1 71 ? 4.683 4.038 5.678 1.00 94.94 71 ILE A C 1
ATOM 515 O O . ILE A 1 71 ? 3.682 4.579 6.137 1.00 94.94 71 ILE A O 1
ATOM 519 N N . SER A 1 72 ? 5.887 4.205 6.227 1.00 95.50 72 SER A N 1
ATOM 520 C CA . SER A 1 72 ? 6.094 5.035 7.418 1.00 95.50 72 SER A CA 1
ATOM 521 C C . SER A 1 72 ? 5.774 6.506 7.164 1.00 95.50 72 SER A C 1
ATOM 523 O O . SER A 1 72 ? 5.266 7.160 8.069 1.00 95.50 72 SER A O 1
ATOM 525 N N . ILE A 1 73 ? 6.033 7.004 5.952 1.00 94.94 73 ILE A N 1
ATOM 526 C CA . ILE A 1 73 ? 5.668 8.364 5.538 1.00 94.94 73 ILE A CA 1
ATOM 527 C C . ILE A 1 73 ? 4.141 8.493 5.486 1.00 94.94 73 ILE A C 1
ATOM 529 O O . ILE A 1 73 ? 3.587 9.320 6.202 1.00 94.94 73 ILE A O 1
ATOM 533 N N . VAL A 1 74 ? 3.451 7.599 4.767 1.00 94.12 74 VAL A N 1
ATOM 534 C CA . VAL A 1 74 ? 1.979 7.644 4.643 1.00 94.12 74 VAL A CA 1
ATOM 535 C C . VAL A 1 74 ? 1.270 7.512 5.989 1.00 94.12 74 VAL A C 1
ATOM 537 O O . VAL A 1 74 ? 0.285 8.202 6.234 1.00 94.12 74 VAL A O 1
ATOM 540 N N . VAL A 1 75 ? 1.761 6.644 6.877 1.00 94.69 75 VAL A N 1
ATOM 541 C CA . VAL A 1 75 ? 1.224 6.505 8.242 1.00 94.69 75 VAL A CA 1
ATOM 542 C C . VAL A 1 75 ? 1.499 7.759 9.081 1.00 94.69 75 VAL A C 1
ATOM 544 O O . VAL A 1 75 ? 0.694 8.105 9.938 1.00 94.69 75 VAL A O 1
ATOM 547 N N . GLY A 1 76 ? 2.613 8.455 8.842 1.00 93.44 76 GLY A N 1
ATOM 548 C CA . GLY A 1 76 ? 2.900 9.742 9.480 1.00 93.44 76 GLY A CA 1
ATOM 549 C C . GLY A 1 76 ? 1.973 10.866 9.007 1.00 93.44 76 GLY A C 1
ATOM 550 O O . GLY A 1 76 ? 1.622 11.738 9.797 1.00 93.44 76 GLY A O 1
ATOM 551 N N . GLU A 1 77 ? 1.549 10.828 7.744 1.00 93.44 77 GLU A N 1
ATOM 552 C CA . GLU A 1 77 ? 0.654 11.825 7.141 1.00 93.44 77 GLU A CA 1
ATOM 553 C C . GLU A 1 77 ? -0.834 11.522 7.375 1.00 93.44 77 GLU A C 1
ATOM 555 O O . GLU A 1 77 ? -1.661 12.433 7.379 1.00 93.44 77 GLU A O 1
ATOM 560 N N . ASN A 1 78 ? -1.200 10.251 7.571 1.00 91.06 78 ASN A N 1
ATOM 561 C CA . ASN A 1 78 ? -2.583 9.813 7.729 1.00 91.06 78 ASN A CA 1
ATOM 562 C C . ASN A 1 78 ? -2.820 9.163 9.100 1.00 91.06 78 ASN A C 1
ATOM 564 O O . ASN A 1 78 ? -2.519 7.990 9.304 1.00 91.06 78 ASN A O 1
ATOM 568 N N . ALA A 1 79 ? -3.457 9.905 10.011 1.00 90.12 79 ALA A N 1
ATOM 569 C CA . ALA A 1 79 ? -3.759 9.439 11.367 1.00 90.12 79 ALA A CA 1
ATOM 570 C C . ALA A 1 79 ? -4.765 8.269 11.433 1.00 90.12 79 ALA A C 1
ATOM 572 O O . ALA A 1 79 ? -4.889 7.620 12.473 1.00 90.12 79 ALA A O 1
ATOM 573 N N . THR A 1 80 ? -5.503 7.994 10.352 1.00 93.06 80 THR A N 1
ATOM 574 C CA . THR A 1 80 ? -6.452 6.874 10.298 1.00 93.06 80 THR A CA 1
ATOM 575 C C . THR A 1 80 ? -5.731 5.538 10.121 1.00 93.06 80 THR A C 1
ATOM 577 O O . THR A 1 80 ? -6.190 4.515 10.646 1.00 93.06 80 THR A O 1
ATOM 580 N N . LEU A 1 81 ? -4.611 5.546 9.396 1.00 94.25 81 LEU A N 1
ATOM 581 C CA . LEU A 1 81 ? -3.807 4.365 9.114 1.00 94.25 81 LEU A CA 1
ATOM 582 C C . LEU A 1 81 ? -2.769 4.137 10.207 1.00 94.25 81 LEU A C 1
ATOM 584 O O . LEU A 1 81 ? -2.148 5.064 10.717 1.00 94.25 81 LEU A O 1
ATOM 588 N N . VAL A 1 82 ? -2.534 2.872 10.536 1.00 95.19 82 VAL A N 1
ATOM 589 C CA . VAL A 1 82 ? -1.433 2.469 11.413 1.00 95.19 82 VAL A CA 1
ATOM 590 C C . VAL A 1 82 ? -0.574 1.422 10.724 1.00 95.19 82 VAL A C 1
ATOM 592 O O . VAL A 1 82 ? -1.031 0.688 9.853 1.00 95.19 82 VAL A O 1
ATOM 595 N N . ARG A 1 83 ? 0.680 1.283 11.164 1.00 94.31 83 ARG A N 1
ATOM 596 C CA . ARG A 1 83 ? 1.604 0.267 10.626 1.00 94.31 83 ARG A CA 1
ATOM 597 C C . ARG A 1 83 ? 1.035 -1.155 10.660 1.00 94.31 83 ARG A C 1
ATOM 599 O O . ARG A 1 83 ? 1.333 -1.933 9.767 1.00 94.31 83 ARG A O 1
ATOM 606 N N . ALA A 1 84 ? 0.212 -1.484 11.657 1.00 94.00 84 ALA A N 1
ATOM 607 C CA . ALA A 1 84 ? -0.413 -2.802 11.780 1.00 94.00 84 ALA A CA 1
ATOM 608 C C . ALA A 1 84 ? -1.440 -3.107 10.672 1.00 94.00 84 ALA A C 1
ATOM 610 O O . ALA A 1 84 ? -1.751 -4.274 10.451 1.00 94.00 84 ALA A O 1
ATOM 611 N N . ASP A 1 85 ? -1.948 -2.087 9.972 1.00 94.38 85 ASP A N 1
ATOM 612 C CA . ASP A 1 85 ? -2.858 -2.281 8.840 1.00 94.38 85 ASP A CA 1
ATOM 613 C C . ASP A 1 85 ? -2.109 -2.767 7.584 1.00 94.38 85 ASP A C 1
ATOM 615 O O . ASP A 1 85 ? -2.711 -3.361 6.691 1.00 94.38 85 ASP A O 1
ATOM 619 N N . PHE A 1 86 ? -0.790 -2.547 7.523 1.00 95.19 86 PHE A N 1
ATOM 620 C CA . PHE A 1 86 ? 0.091 -3.012 6.453 1.00 95.19 86 PHE A CA 1
ATOM 621 C C . PHE A 1 86 ? 0.643 -4.396 6.800 1.00 95.19 86 PHE A C 1
ATOM 623 O O . PHE A 1 86 ? 1.789 -4.553 7.225 1.00 95.19 86 PHE A O 1
ATOM 630 N N . ASP A 1 87 ? -0.209 -5.405 6.654 1.00 94.94 87 ASP A N 1
ATOM 631 C CA . ASP A 1 87 ? 0.143 -6.795 6.921 1.00 94.94 87 ASP A CA 1
ATOM 632 C C . ASP A 1 87 ? 1.014 -7.411 5.805 1.00 94.94 87 ASP A C 1
ATOM 634 O O . ASP A 1 87 ? 1.339 -6.785 4.792 1.00 94.94 87 ASP A O 1
ATOM 638 N N . GLY A 1 88 ? 1.387 -8.683 5.975 1.00 93.94 88 GLY A N 1
ATOM 639 C CA . GLY A 1 88 ? 2.176 -9.408 4.977 1.00 93.94 88 GLY A CA 1
ATOM 640 C C . GLY A 1 88 ? 1.507 -9.476 3.600 1.00 93.94 88 GLY A C 1
ATOM 641 O O . GLY A 1 88 ? 2.205 -9.470 2.586 1.00 93.94 88 GLY A O 1
ATOM 642 N N . TYR A 1 89 ? 0.173 -9.495 3.544 1.00 92.88 89 TYR A N 1
ATOM 643 C CA . TYR A 1 89 ? -0.571 -9.555 2.290 1.00 92.88 89 TYR A CA 1
ATOM 644 C C . TYR A 1 89 ? -0.554 -8.217 1.539 1.00 92.88 89 TYR A C 1
ATOM 646 O O . TYR A 1 89 ? -0.279 -8.180 0.336 1.00 92.88 89 TYR A O 1
ATOM 654 N N . VAL A 1 90 ? -0.758 -7.101 2.244 1.00 95.31 90 VAL A N 1
ATOM 655 C CA . VAL A 1 90 ? -0.612 -5.742 1.691 1.00 95.31 90 VAL A CA 1
ATOM 656 C C . VAL A 1 90 ? 0.820 -5.515 1.192 1.00 95.31 90 VAL A C 1
ATOM 658 O O . VAL A 1 90 ? 1.018 -5.032 0.074 1.00 95.31 90 VAL A O 1
ATOM 661 N N . LEU A 1 91 ? 1.824 -5.935 1.968 1.00 94.31 91 LEU A N 1
ATOM 662 C CA . LEU A 1 91 ? 3.233 -5.856 1.565 1.00 94.31 91 LEU A CA 1
ATOM 663 C C . LEU A 1 91 ? 3.525 -6.683 0.310 1.00 94.31 91 LEU A C 1
ATOM 665 O O . LEU A 1 91 ? 4.270 -6.234 -0.561 1.00 94.31 91 LEU A O 1
ATOM 669 N N . GLN A 1 92 ? 2.917 -7.863 0.172 1.00 94.69 92 GLN A N 1
ATOM 670 C CA . GLN A 1 92 ? 3.075 -8.691 -1.022 1.00 94.69 92 GLN A CA 1
ATOM 671 C C . GLN A 1 92 ? 2.558 -7.984 -2.284 1.00 94.69 92 GLN A C 1
ATOM 673 O O . GLN A 1 92 ? 3.209 -8.051 -3.329 1.00 94.69 92 GLN A O 1
ATOM 678 N N . TYR A 1 93 ? 1.444 -7.252 -2.190 1.00 94.50 93 TYR A N 1
ATOM 679 C CA . TYR A 1 93 ? 0.964 -6.424 -3.299 1.00 94.50 93 TYR A CA 1
ATOM 680 C C . TYR A 1 93 ? 1.903 -5.262 -3.616 1.00 94.50 93 TYR A C 1
ATOM 682 O O . TYR A 1 93 ? 2.182 -5.024 -4.790 1.00 94.50 93 TYR A O 1
ATOM 690 N N . LEU A 1 94 ? 2.435 -4.571 -2.605 1.00 95.00 94 LEU A N 1
ATOM 691 C CA . LEU A 1 94 ? 3.410 -3.496 -2.824 1.00 95.00 94 LEU A CA 1
ATOM 692 C C . LEU A 1 94 ? 4.689 -4.020 -3.491 1.00 95.00 94 LEU A C 1
ATOM 694 O O . LEU A 1 94 ? 5.195 -3.392 -4.417 1.00 95.00 94 LEU A O 1
ATOM 698 N N . HIS A 1 95 ? 5.163 -5.208 -3.109 1.00 94.00 95 HIS A N 1
ATOM 699 C CA . HIS A 1 95 ? 6.273 -5.877 -3.791 1.00 94.00 95 HIS A CA 1
ATOM 700 C C . HIS A 1 95 ? 5.950 -6.225 -5.250 1.00 94.00 95 HIS A C 1
ATOM 702 O O . HIS A 1 95 ? 6.801 -6.049 -6.121 1.00 94.00 95 HIS A O 1
ATOM 708 N N . ALA A 1 96 ? 4.733 -6.691 -5.540 1.00 93.38 96 ALA A N 1
ATOM 709 C CA . ALA A 1 96 ? 4.312 -6.960 -6.913 1.00 93.38 96 ALA A CA 1
ATOM 710 C C . ALA A 1 96 ? 4.270 -5.672 -7.755 1.00 93.38 96 ALA A C 1
ATOM 712 O O . ALA A 1 96 ? 4.783 -5.649 -8.873 1.00 93.38 96 ALA A O 1
ATOM 713 N N . ILE A 1 97 ? 3.739 -4.581 -7.193 1.00 92.94 97 ILE A N 1
ATOM 714 C CA . ILE A 1 97 ? 3.704 -3.256 -7.829 1.00 92.94 97 ILE A CA 1
ATOM 715 C C . ILE A 1 97 ? 5.125 -2.732 -8.080 1.00 92.94 97 ILE A C 1
ATOM 717 O O . ILE A 1 97 ? 5.414 -2.242 -9.174 1.00 92.94 97 ILE A O 1
ATOM 721 N N . HIS A 1 98 ? 6.032 -2.905 -7.116 1.00 94.25 98 HIS A N 1
ATOM 722 C CA . HIS A 1 98 ? 7.448 -2.582 -7.282 1.00 94.25 98 HIS A CA 1
ATOM 723 C C . HIS A 1 98 ? 8.081 -3.368 -8.441 1.00 94.25 98 HIS A C 1
ATOM 725 O O . HIS A 1 98 ? 8.847 -2.816 -9.225 1.00 94.25 98 HIS A O 1
ATOM 731 N N . GLY A 1 99 ? 7.738 -4.650 -8.594 1.00 90.94 99 GLY A N 1
ATOM 732 C CA . GLY A 1 99 ? 8.203 -5.472 -9.715 1.00 90.94 99 GLY A CA 1
ATOM 733 C C . GLY A 1 99 ? 7.720 -4.985 -11.086 1.00 90.94 99 GLY A C 1
ATOM 734 O O . GLY A 1 99 ? 8.365 -5.266 -12.094 1.00 90.94 99 GLY A O 1
ATOM 735 N N . ILE A 1 100 ? 6.615 -4.233 -11.140 1.00 89.75 100 ILE A N 1
ATOM 736 C CA . ILE A 1 100 ? 6.149 -3.600 -12.374 1.00 89.75 100 ILE A CA 1
ATOM 737 C C . ILE A 1 100 ? 7.037 -2.394 -12.676 1.00 89.75 100 ILE A C 1
ATOM 739 O O . ILE A 1 100 ? 7.784 -2.421 -13.651 1.00 89.75 100 ILE A O 1
ATOM 743 N N . GLY A 1 101 ? 6.971 -1.334 -11.874 1.00 87.12 101 GLY A N 1
ATOM 744 C CA . GLY A 1 101 ? 7.573 -0.039 -12.220 1.00 87.12 101 GLY A CA 1
ATOM 745 C C . GLY A 1 101 ? 8.384 0.602 -11.104 1.00 87.12 101 GLY A C 1
ATOM 746 O O . GLY A 1 101 ? 8.417 1.824 -11.003 1.00 87.12 101 GLY A O 1
ATOM 747 N N . GLY A 1 102 ? 9.007 -0.217 -10.259 1.00 92.88 102 GLY A N 1
ATOM 748 C CA . GLY A 1 102 ? 9.909 0.227 -9.203 1.00 92.88 102 GLY A CA 1
ATOM 749 C C . GLY A 1 102 ? 9.223 1.045 -8.113 1.00 92.88 102 GLY A C 1
ATOM 750 O O . GLY A 1 102 ? 8.004 0.989 -7.918 1.00 92.88 102 GLY A O 1
ATOM 751 N N . MET A 1 103 ? 10.035 1.816 -7.389 1.00 93.56 103 MET A N 1
ATOM 752 C CA . MET A 1 103 ? 9.581 2.598 -6.241 1.00 93.56 103 MET A CA 1
ATOM 753 C C . MET A 1 103 ? 8.640 3.748 -6.628 1.00 93.56 103 MET A C 1
ATOM 755 O O . MET A 1 103 ? 7.756 4.091 -5.848 1.00 93.56 103 MET A O 1
ATOM 759 N N . GLU A 1 104 ? 8.753 4.298 -7.839 1.00 93.31 104 GLU A N 1
ATOM 760 C CA . GLU A 1 104 ? 7.844 5.342 -8.335 1.00 93.31 104 GLU A CA 1
ATOM 761 C C . GLU A 1 104 ? 6.397 4.843 -8.378 1.00 93.31 104 GLU A C 1
ATOM 763 O O . GLU A 1 104 ? 5.488 5.486 -7.858 1.00 93.31 104 GLU A O 1
ATOM 768 N N . THR A 1 105 ? 6.192 3.633 -8.906 1.00 93.44 105 THR A N 1
ATOM 769 C CA . THR A 1 105 ? 4.852 3.038 -9.015 1.00 93.44 105 THR A CA 1
ATOM 770 C C . THR A 1 105 ? 4.291 2.665 -7.640 1.00 93.44 105 THR A C 1
ATOM 772 O O . THR A 1 105 ? 3.086 2.782 -7.411 1.00 93.44 105 THR A O 1
ATOM 775 N N . VAL A 1 106 ? 5.157 2.250 -6.708 1.00 95.19 106 VAL A N 1
ATOM 776 C CA . VAL A 1 106 ? 4.787 2.035 -5.299 1.00 95.19 106 VAL A CA 1
ATOM 777 C C . VAL A 1 106 ? 4.364 3.346 -4.647 1.00 95.19 106 VAL A C 1
ATOM 779 O O . VAL A 1 106 ? 3.355 3.369 -3.947 1.00 95.19 106 VAL A O 1
ATOM 782 N N . ASN A 1 107 ? 5.093 4.435 -4.890 1.00 95.19 107 ASN A N 1
ATOM 783 C CA . ASN A 1 107 ? 4.767 5.744 -4.339 1.00 95.19 107 ASN A CA 1
ATOM 784 C C . ASN A 1 107 ? 3.404 6.234 -4.850 1.00 95.19 107 ASN A C 1
ATOM 786 O O . ASN A 1 107 ? 2.546 6.598 -4.056 1.00 95.19 107 ASN A O 1
ATOM 790 N N . SER A 1 108 ? 3.138 6.122 -6.153 1.00 94.81 108 SER A N 1
ATOM 791 C CA . SER A 1 108 ? 1.816 6.427 -6.719 1.00 94.81 108 SER A CA 1
ATOM 792 C C . SER A 1 108 ? 0.696 5.569 -6.113 1.00 94.81 108 SER A C 1
ATOM 794 O O . SER A 1 108 ? -0.380 6.083 -5.808 1.00 94.81 108 SER A O 1
ATOM 796 N N . ALA A 1 109 ? 0.946 4.276 -5.867 1.00 95.69 109 ALA A N 1
ATOM 797 C CA . ALA A 1 109 ? -0.017 3.411 -5.184 1.00 95.69 109 ALA A CA 1
ATOM 798 C C . ALA A 1 109 ? -0.282 3.868 -3.738 1.00 95.69 109 ALA A C 1
ATOM 800 O O . ALA A 1 109 ? -1.425 3.856 -3.282 1.00 95.69 109 ALA A O 1
ATOM 801 N N . LEU A 1 110 ? 0.767 4.281 -3.023 1.00 95.31 110 LEU A N 1
ATOM 802 C CA . LEU A 1 110 ? 0.695 4.799 -1.657 1.00 95.31 110 LEU A CA 1
ATOM 803 C C . LEU A 1 110 ? -0.040 6.147 -1.577 1.00 95.31 110 LEU A C 1
ATOM 805 O O . LEU A 1 110 ? -0.827 6.339 -0.651 1.00 95.31 110 LEU A O 1
ATOM 809 N N . VAL A 1 111 ? 0.139 7.032 -2.562 1.00 95.06 111 VAL A N 1
ATOM 810 C CA . VAL A 1 111 ? -0.629 8.283 -2.695 1.00 95.06 111 VAL A CA 1
ATOM 811 C C . VAL A 1 111 ? -2.116 7.982 -2.878 1.00 95.06 111 VAL A C 1
ATOM 813 O O . VAL A 1 111 ? -2.940 8.490 -2.123 1.00 95.06 111 VAL A O 1
ATOM 816 N N . MET A 1 112 ? -2.469 7.072 -3.790 1.00 94.88 112 MET A N 1
ATOM 817 C CA . MET A 1 112 ? -3.868 6.681 -4.001 1.00 94.88 112 MET A CA 1
ATOM 818 C C . MET A 1 112 ? -4.493 6.050 -2.748 1.00 94.88 112 MET A C 1
ATOM 820 O O . MET A 1 112 ? -5.664 6.295 -2.442 1.00 94.88 112 MET A O 1
ATOM 824 N N . VAL A 1 113 ? -3.714 5.273 -1.985 1.00 94.62 113 VAL A N 1
ATOM 825 C CA . VAL A 1 113 ? -4.138 4.783 -0.666 1.00 94.62 113 VAL A CA 1
ATOM 826 C C . VAL A 1 113 ? -4.399 5.955 0.277 1.00 94.62 113 VAL A C 1
ATOM 828 O O . VAL A 1 113 ? -5.488 6.011 0.841 1.00 94.62 113 VAL A O 1
ATOM 831 N N . HIS A 1 114 ? -3.461 6.897 0.410 1.00 94.56 114 HIS A N 1
ATOM 832 C CA . HIS A 1 114 ? -3.607 8.069 1.275 1.00 94.56 114 HIS A CA 1
ATOM 833 C C . HIS A 1 114 ? -4.879 8.869 0.952 1.00 94.56 114 HIS A C 1
ATOM 835 O O . HIS A 1 114 ? -5.681 9.132 1.852 1.00 94.56 114 HIS A O 1
ATOM 841 N N . GLU A 1 115 ? -5.110 9.191 -0.322 1.00 93.81 115 GLU A N 1
ATOM 842 C CA . GLU A 1 115 ? -6.301 9.917 -0.786 1.00 93.81 115 GLU A CA 1
ATOM 843 C C . GLU A 1 115 ? -7.593 9.137 -0.507 1.00 93.81 115 GLU A C 1
ATOM 845 O O . GLU A 1 115 ? -8.598 9.695 -0.065 1.00 93.81 115 GLU A O 1
ATOM 850 N N . SER A 1 116 ? -7.566 7.815 -0.690 1.00 92.81 116 SER A N 1
ATOM 851 C CA . SER A 1 116 ? -8.726 6.954 -0.435 1.00 92.81 116 SER A CA 1
ATOM 852 C C . SER A 1 116 ? -9.045 6.794 1.054 1.00 92.81 116 SER A C 1
ATOM 854 O O . SER A 1 116 ? -10.173 6.425 1.404 1.00 92.81 116 SER A O 1
ATOM 856 N N . THR A 1 117 ? -8.066 7.014 1.935 1.00 93.69 117 THR A N 1
ATOM 857 C CA . THR A 1 117 ? -8.206 6.814 3.384 1.00 93.69 117 THR A CA 1
ATOM 858 C C . THR A 1 117 ? -8.346 8.113 4.163 1.00 93.69 117 THR A C 1
ATOM 860 O O . THR A 1 117 ? -8.896 8.075 5.259 1.00 93.69 117 THR A O 1
ATOM 863 N N . VAL A 1 118 ? -7.919 9.264 3.626 1.00 93.38 118 VAL A N 1
ATOM 864 C CA . VAL A 1 118 ? -8.058 10.570 4.304 1.00 93.38 118 VAL A CA 1
ATOM 865 C C . VAL A 1 118 ? -9.524 10.948 4.526 1.00 93.38 118 VAL A C 1
ATOM 867 O O . VAL A 1 118 ? -9.875 11.518 5.553 1.00 93.38 118 VAL A O 1
ATOM 870 N N . SER A 1 119 ? -10.413 10.557 3.609 1.00 91.00 119 SER A N 1
ATOM 871 C CA . SER A 1 119 ? -11.858 10.782 3.738 1.00 91.00 119 SER A CA 1
ATOM 872 C C . SER A 1 119 ? -12.574 9.717 4.578 1.00 91.00 119 SER A C 1
ATOM 874 O O . SER A 1 119 ? -13.804 9.737 4.669 1.00 91.00 119 SER A O 1
ATOM 876 N N . LYS A 1 120 ? -11.842 8.746 5.143 1.00 93.31 120 LYS A N 1
ATOM 877 C CA . LYS A 1 120 ? -12.404 7.637 5.922 1.00 93.31 120 LYS A CA 1
ATOM 878 C C . LYS A 1 120 ? -12.043 7.765 7.394 1.00 93.31 120 LYS A C 1
ATOM 880 O O . LYS A 1 120 ? -10.939 8.164 7.752 1.00 93.31 120 LYS A O 1
ATOM 885 N N . THR A 1 121 ? -12.965 7.355 8.257 1.00 92.94 121 THR A N 1
ATOM 886 C CA . THR A 1 121 ? -12.697 7.209 9.692 1.00 92.94 121 THR A CA 1
ATOM 887 C C . THR A 1 121 ? -12.375 5.760 10.030 1.00 92.94 121 THR A C 1
ATOM 889 O O . THR A 1 121 ? -12.865 4.834 9.379 1.00 92.94 121 THR A O 1
ATOM 892 N N . ARG A 1 122 ? -11.581 5.536 11.087 1.00 91.56 122 ARG A N 1
ATOM 893 C CA . ARG A 1 122 ? -11.147 4.183 11.478 1.00 91.56 122 ARG A CA 1
ATOM 894 C C . ARG A 1 122 ? -12.319 3.227 11.733 1.00 91.56 122 ARG A C 1
ATOM 896 O O . ARG A 1 122 ? -12.220 2.045 11.425 1.00 91.56 122 ARG A O 1
ATOM 903 N N . SER A 1 123 ? -13.440 3.754 12.224 1.00 93.62 123 SER A N 1
ATOM 904 C CA . SER A 1 123 ? -14.672 3.010 12.516 1.00 93.62 123 SER A CA 1
ATOM 905 C C . SER A 1 123 ? -15.487 2.617 11.280 1.00 93.62 123 SER A C 1
ATOM 907 O O . SER A 1 123 ? -16.331 1.732 11.379 1.00 93.62 123 SER A O 1
ATOM 909 N N . GLN A 1 124 ? -15.269 3.253 10.123 1.00 94.38 124 GLN A N 1
ATOM 910 C CA . GLN A 1 124 ? -16.003 2.930 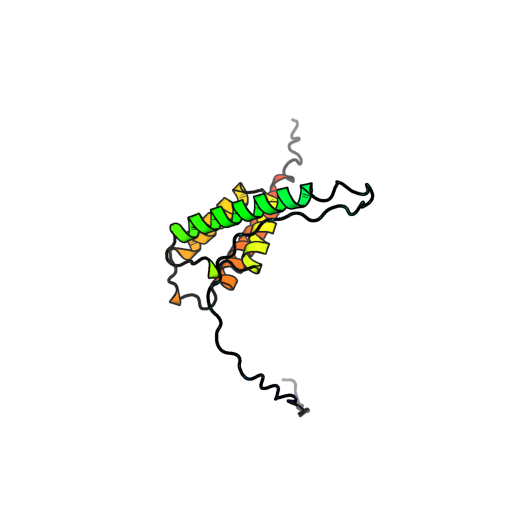8.891 1.00 94.38 124 GLN A CA 1
ATOM 911 C C . GLN A 1 124 ? -15.548 1.621 8.247 1.00 94.38 124 GLN A C 1
ATOM 913 O O . GLN A 1 124 ? -16.281 1.050 7.440 1.00 94.38 124 GLN A O 1
ATOM 918 N N . ILE A 1 125 ? -14.341 1.159 8.570 1.00 94.75 125 ILE A N 1
ATOM 919 C CA . ILE A 1 125 ? -13.745 -0.028 7.970 1.00 94.75 125 ILE A CA 1
ATOM 920 C C . ILE A 1 125 ? -13.403 -0.999 9.092 1.00 94.75 125 ILE A C 1
ATOM 922 O O . ILE A 1 125 ? -12.549 -0.732 9.931 1.00 94.75 125 ILE A O 1
ATOM 926 N N . SER A 1 126 ? -14.079 -2.145 9.100 1.00 93.81 126 SER A N 1
ATOM 927 C CA . SER A 1 126 ? -13.862 -3.197 10.096 1.00 93.81 126 SER A CA 1
ATOM 928 C C . SER A 1 126 ? -12.542 -3.943 9.889 1.00 93.81 126 SER A C 1
ATOM 930 O O . SER A 1 126 ? -11.956 -4.429 10.853 1.00 93.81 126 SER A O 1
ATOM 932 N N . ASN A 1 127 ? -12.067 -4.030 8.642 1.00 95.12 127 ASN A N 1
ATOM 933 C CA . ASN A 1 127 ? -10.844 -4.737 8.276 1.00 95.12 127 ASN A CA 1
ATOM 934 C C . ASN A 1 127 ? -9.976 -3.893 7.330 1.00 95.12 127 ASN A C 1
ATOM 936 O O . ASN A 1 127 ? -10.121 -3.940 6.105 1.00 95.12 127 ASN A O 1
ATOM 940 N N . TRP A 1 128 ? -9.078 -3.113 7.929 1.00 95.38 128 TRP A N 1
ATOM 941 C CA . TRP A 1 128 ? -8.161 -2.218 7.227 1.00 95.38 128 TRP A CA 1
ATOM 942 C C . TRP A 1 128 ? -7.210 -2.943 6.258 1.00 95.38 128 TRP A C 1
ATOM 944 O O . TRP A 1 128 ? -7.202 -2.558 5.087 1.00 95.38 128 TRP A O 1
ATOM 954 N N . PRO A 1 129 ? -6.497 -4.022 6.645 1.00 94.88 129 PRO A N 1
ATOM 955 C CA . PRO A 1 129 ? -5.642 -4.769 5.717 1.00 94.88 129 PRO A CA 1
ATOM 956 C C . PRO A 1 129 ? -6.372 -5.250 4.456 1.00 94.88 129 PRO A C 1
ATOM 958 O O . PRO A 1 129 ? -5.875 -5.090 3.340 1.00 94.88 129 PRO A O 1
ATOM 961 N N . ALA A 1 130 ? -7.590 -5.785 4.606 1.00 95.50 130 ALA A N 1
ATOM 962 C CA . ALA A 1 130 ? -8.384 -6.247 3.467 1.00 95.50 130 ALA A CA 1
ATOM 963 C C . ALA A 1 130 ? -8.783 -5.090 2.538 1.00 95.50 130 ALA A C 1
ATOM 965 O O . ALA A 1 130 ? -8.687 -5.215 1.316 1.00 95.50 130 ALA A O 1
ATOM 966 N N . TYR A 1 131 ? -9.192 -3.951 3.103 1.00 95.50 131 TYR A N 1
ATOM 967 C CA . TYR A 1 131 ? -9.512 -2.758 2.321 1.00 95.50 131 TYR A CA 1
ATOM 968 C C . TYR A 1 131 ? -8.296 -2.256 1.531 1.00 95.50 131 TYR A C 1
ATOM 970 O O . TYR A 1 131 ? -8.389 -2.072 0.315 1.00 95.50 131 TYR A O 1
ATOM 978 N N . LEU A 1 132 ? -7.137 -2.134 2.182 1.00 95.62 132 LEU A N 1
ATOM 979 C CA . LEU A 1 132 ? -5.887 -1.733 1.531 1.00 95.62 132 LEU A CA 1
ATOM 980 C C . LEU A 1 132 ? -5.505 -2.691 0.397 1.00 95.62 132 LEU A C 1
ATOM 982 O O . LEU A 1 132 ? -5.207 -2.248 -0.713 1.00 95.62 132 LEU A O 1
ATOM 986 N N . ALA A 1 133 ? -5.601 -4.002 0.628 1.00 95.19 133 ALA A N 1
ATOM 987 C CA . ALA A 1 133 ? -5.340 -5.002 -0.403 1.00 95.19 133 ALA A CA 1
ATOM 988 C C . ALA A 1 133 ? -6.265 -4.837 -1.623 1.00 95.19 133 ALA A C 1
ATOM 990 O O . ALA A 1 133 ? -5.815 -4.987 -2.759 1.00 95.19 133 ALA A O 1
ATOM 991 N N . THR A 1 134 ? -7.542 -4.479 -1.428 1.00 95.19 134 THR A N 1
ATOM 992 C CA . THR A 1 134 ? -8.453 -4.233 -2.561 1.00 95.19 134 THR A CA 1
ATOM 993 C C . THR A 1 134 ? -8.072 -3.003 -3.381 1.00 95.19 134 THR A C 1
ATOM 995 O O . THR A 1 134 ? -8.154 -3.063 -4.610 1.00 95.19 134 THR A O 1
ATOM 998 N N . LEU A 1 135 ? -7.620 -1.921 -2.740 1.00 94.50 135 LEU A N 1
ATOM 999 C CA . LEU A 1 135 ? -7.137 -0.724 -3.435 1.00 94.50 135 LEU A CA 1
ATOM 1000 C C . LEU A 1 135 ? -5.877 -1.038 -4.245 1.00 94.50 135 LEU A C 1
ATOM 1002 O O . LEU A 1 135 ? -5.828 -0.783 -5.450 1.00 94.50 135 LEU A O 1
ATOM 1006 N N . LEU A 1 136 ? -4.898 -1.688 -3.613 1.00 95.06 136 LEU A N 1
ATOM 1007 C CA . LEU A 1 136 ? -3.645 -2.064 -4.266 1.00 95.06 136 LEU A CA 1
ATOM 1008 C C . LEU A 1 136 ? -3.859 -3.060 -5.408 1.00 95.06 136 LEU A C 1
ATOM 1010 O O . LEU A 1 136 ? -3.224 -2.939 -6.452 1.00 95.06 136 LEU A O 1
ATOM 1014 N N . LYS A 1 137 ? -4.785 -4.013 -5.261 1.00 93.88 137 LYS A N 1
ATOM 1015 C CA . LYS A 1 137 ? -5.132 -4.962 -6.328 1.00 93.88 137 LYS A CA 1
ATOM 1016 C C . LYS A 1 137 ? -5.734 -4.258 -7.545 1.00 93.88 137 LYS A C 1
ATOM 1018 O O . LYS A 1 137 ? -5.378 -4.607 -8.671 1.00 93.88 137 LYS A O 1
ATOM 1023 N N . LYS A 1 138 ? -6.633 -3.289 -7.333 1.00 92.50 138 LYS A N 1
ATOM 1024 C CA . LYS A 1 138 ? -7.217 -2.485 -8.421 1.00 92.50 138 LYS A CA 1
ATOM 1025 C C . LYS A 1 138 ?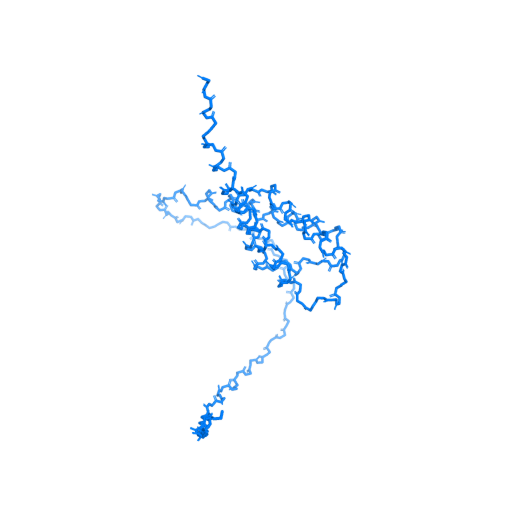 -6.133 -1.701 -9.153 1.00 92.50 138 LYS A C 1
ATOM 1027 O O . LYS A 1 138 ? -6.032 -1.804 -10.370 1.00 92.50 138 LYS A O 1
ATOM 1032 N N . TYR A 1 139 ? -5.277 -1.019 -8.399 1.00 92.75 139 TYR A N 1
ATOM 1033 C CA . TYR A 1 139 ? -4.165 -0.253 -8.952 1.00 92.75 139 TYR A CA 1
ATOM 1034 C C . TYR A 1 139 ? -3.158 -1.121 -9.706 1.00 92.75 139 TYR A C 1
ATOM 1036 O O . TYR A 1 139 ? -2.753 -0.790 -10.811 1.00 92.75 139 TYR A O 1
ATOM 1044 N N . HIS A 1 140 ? -2.791 -2.279 -9.157 1.00 91.12 140 HIS A N 1
ATOM 1045 C CA . HIS A 1 140 ? -1.902 -3.225 -9.827 1.00 91.12 140 HIS A CA 1
ATOM 1046 C C . HIS A 1 140 ? -2.493 -3.733 -11.155 1.00 91.12 140 HIS A C 1
ATOM 1048 O O . HIS A 1 140 ? -1.762 -3.916 -12.128 1.00 91.12 140 HIS A O 1
ATOM 1054 N N . GLY A 1 141 ? -3.810 -3.966 -11.210 1.00 89.44 141 GLY A N 1
ATOM 1055 C CA . GLY A 1 141 ? -4.507 -4.312 -12.451 1.00 89.44 141 GLY A CA 1
ATOM 1056 C C . GLY A 1 141 ? -4.427 -3.197 -13.495 1.00 89.44 141 GLY A C 1
ATOM 1057 O O . GLY A 1 141 ? -4.075 -3.465 -14.643 1.00 89.44 141 GLY A O 1
ATOM 1058 N N . ASP A 1 142 ? -4.682 -1.961 -13.072 1.00 88.56 142 ASP A N 1
ATOM 1059 C CA . ASP A 1 142 ? -4.643 -0.771 -13.924 1.00 88.56 142 ASP A CA 1
ATOM 1060 C C . ASP A 1 142 ? -3.227 -0.470 -14.446 1.00 88.56 142 ASP A C 1
ATOM 1062 O O . ASP A 1 142 ? -3.005 -0.394 -15.654 1.00 88.56 142 ASP A O 1
ATOM 1066 N N . ALA A 1 143 ? -2.225 -0.465 -13.561 1.00 85.25 143 ALA A N 1
ATOM 1067 C CA . ALA A 1 143 ? -0.819 -0.264 -13.913 1.00 85.25 143 ALA A CA 1
ATOM 1068 C C . ALA A 1 143 ? -0.305 -1.320 -14.908 1.00 85.25 143 ALA A C 1
ATOM 1070 O O . ALA A 1 143 ? 0.508 -1.028 -15.791 1.00 85.25 143 ALA A O 1
ATOM 1071 N N . ARG A 1 144 ? -0.790 -2.565 -14.798 1.00 85.56 144 ARG A N 1
ATOM 1072 C CA . ARG A 1 144 ? -0.465 -3.630 -15.752 1.00 85.56 144 ARG A CA 1
ATOM 1073 C C . ARG A 1 144 ? -1.151 -3.411 -17.104 1.00 85.56 144 ARG A C 1
ATOM 1075 O O . ARG A 1 144 ? -0.507 -3.618 -18.131 1.00 85.56 144 ARG A O 1
ATOM 1082 N N . ALA A 1 145 ? -2.412 -2.982 -17.109 1.00 84.19 145 ALA A N 1
ATOM 1083 C CA . ALA A 1 145 ? -3.167 -2.685 -18.327 1.00 84.19 145 ALA A CA 1
ATOM 1084 C C . ALA A 1 145 ? -2.616 -1.459 -19.081 1.00 84.19 145 ALA A C 1
ATOM 1086 O O . ALA A 1 145 ? -2.549 -1.459 -20.315 1.00 84.19 145 ALA A O 1
ATOM 1087 N N . ALA A 1 146 ? -2.141 -0.440 -18.361 1.00 81.00 146 ALA A N 1
ATOM 1088 C CA . ALA A 1 146 ? -1.493 0.729 -18.952 1.00 81.00 146 ALA A CA 1
ATOM 1089 C C . ALA A 1 146 ? -0.244 0.337 -19.767 1.00 81.00 146 ALA A C 1
ATOM 1091 O O . ALA A 1 146 ? -0.025 0.833 -20.873 1.00 81.00 146 ALA A O 1
ATOM 1092 N N . ARG A 1 147 ? 0.538 -0.635 -19.277 1.00 75.94 147 ARG A N 1
ATOM 1093 C CA . ARG A 1 147 ? 1.734 -1.134 -19.977 1.00 75.94 147 ARG A CA 1
ATOM 1094 C C . ARG A 1 147 ? 1.441 -1.926 -21.241 1.00 75.94 147 ARG A C 1
ATOM 1096 O O . ARG A 1 147 ? 2.238 -1.879 -22.174 1.00 75.94 147 ARG A O 1
ATOM 1103 N N . THR A 1 148 ? 0.335 -2.663 -21.280 1.00 72.00 148 THR A N 1
ATOM 1104 C CA . THR A 1 148 ? -0.060 -3.401 -22.488 1.00 72.00 148 THR A CA 1
ATOM 1105 C C . THR A 1 148 ? -0.646 -2.471 -23.543 1.00 72.00 148 THR A C 1
ATOM 1107 O O . THR A 1 148 ? -0.433 -2.685 -24.731 1.00 72.00 148 THR A O 1
ATOM 1110 N N . SER A 1 149 ? -1.322 -1.405 -23.113 1.00 65.88 149 SER A N 1
ATOM 1111 C CA . SER A 1 149 ? -1.973 -0.445 -24.012 1.00 65.88 149 SER A CA 1
ATOM 1112 C C . SER A 1 149 ? -0.979 0.530 -24.662 1.00 65.88 149 SER A C 1
ATOM 1114 O O . SER A 1 149 ? -1.187 0.955 -25.792 1.00 65.88 149 SER A O 1
ATOM 1116 N N . GLY A 1 150 ? 0.152 0.826 -24.008 1.00 57.53 150 GLY A N 1
ATOM 1117 C CA . GLY A 1 150 ? 1.191 1.726 -24.533 1.00 57.53 150 GLY A CA 1
ATOM 1118 C C . GLY A 1 150 ? 2.111 1.146 -25.618 1.00 57.53 150 GLY A C 1
ATOM 1119 O O . GLY A 1 150 ? 2.990 1.856 -26.097 1.00 57.53 150 GLY A O 1
ATOM 1120 N N . ARG A 1 151 ? 1.955 -0.128 -26.011 1.00 52.38 151 ARG A N 1
ATOM 1121 C CA . ARG A 1 151 ? 2.841 -0.795 -26.992 1.00 52.38 151 ARG A CA 1
ATOM 1122 C C . ARG A 1 151 ? 2.137 -1.301 -28.258 1.00 52.38 151 ARG A C 1
ATOM 1124 O O . ARG A 1 151 ? 2.789 -1.926 -29.085 1.00 52.38 151 ARG A O 1
ATOM 1131 N N . GLY A 1 152 ? 0.839 -1.022 -28.410 1.00 50.19 152 GLY A N 1
ATOM 1132 C CA . GLY A 1 152 ? 0.020 -1.450 -29.554 1.00 50.19 152 GLY A CA 1
ATOM 1133 C C . GLY A 1 152 ? -0.409 -0.340 -30.523 1.00 50.19 152 GLY A C 1
ATOM 1134 O O . GLY A 1 152 ? -1.063 -0.644 -31.508 1.00 50.19 152 GLY A O 1
ATOM 1135 N N . ALA A 1 153 ? -0.053 0.927 -30.281 1.00 50.03 153 ALA A N 1
ATOM 1136 C CA . ALA A 1 153 ? -0.421 2.064 -31.140 1.00 50.03 153 ALA A CA 1
ATOM 1137 C C . ALA A 1 153 ? 0.721 2.495 -32.083 1.00 50.03 153 ALA A C 1
ATOM 1139 O O . ALA A 1 153 ? 0.981 3.680 -32.270 1.00 50.03 153 ALA A O 1
ATOM 1140 N N . ALA A 1 154 ? 1.429 1.519 -32.650 1.00 55.22 154 ALA A N 1
ATOM 1141 C CA . ALA A 1 154 ? 2.333 1.709 -33.782 1.00 55.22 154 ALA A CA 1
ATOM 1142 C C . ALA A 1 154 ? 1.835 0.839 -34.947 1.00 55.22 154 ALA A C 1
ATOM 1144 O O . ALA A 1 154 ? 2.542 -0.044 -35.417 1.00 55.22 154 ALA A O 1
ATOM 1145 N N . ASP A 1 155 ? 0.582 1.046 -35.354 1.00 46.78 155 ASP A N 1
ATOM 1146 C CA . ASP A 1 155 ? -0.018 0.414 -36.527 1.00 46.78 155 ASP A CA 1
ATOM 1147 C C . ASP A 1 155 ? -0.594 1.511 -37.433 1.00 46.78 155 ASP A C 1
ATOM 1149 O O . ASP A 1 155 ? -1.507 2.241 -37.053 1.00 46.78 155 ASP A O 1
ATOM 1153 N N . GLY A 1 156 ? 0.001 1.653 -38.620 1.00 51.75 156 GLY A N 1
ATOM 1154 C CA . GLY A 1 156 ? -0.783 1.941 -39.819 1.00 51.75 156 GLY A CA 1
ATOM 1155 C C . GLY A 1 156 ? -1.054 3.387 -40.234 1.00 51.75 156 GLY A C 1
ATOM 1156 O O . GLY A 1 156 ? -2.011 3.608 -40.962 1.00 51.75 156 GLY A O 1
ATOM 1157 N N . GLY A 1 157 ? -0.233 4.375 -39.871 1.00 49.88 157 GLY A N 1
ATOM 1158 C CA . GLY A 1 157 ? -0.305 5.725 -40.459 1.00 49.88 157 GLY A CA 1
ATOM 1159 C C . GLY A 1 157 ? 0.344 5.827 -41.847 1.00 49.88 157 GLY A C 1
ATOM 1160 O O . GLY A 1 157 ? 1.218 6.665 -42.046 1.00 49.88 157 GLY A O 1
ATOM 1161 N N . GLY A 1 158 ? -0.008 4.932 -42.772 1.00 55.88 158 GLY A N 1
ATOM 1162 C CA . GLY A 1 158 ? 0.424 4.968 -44.169 1.00 55.88 158 GLY A CA 1
ATOM 1163 C C . GLY A 1 158 ? -0.688 5.505 -45.061 1.00 55.88 158 GLY A C 1
ATOM 1164 O O . GLY A 1 158 ? -1.328 4.728 -45.758 1.00 55.88 158 GLY A O 1
ATOM 1165 N N . GLU A 1 159 ? -0.925 6.814 -45.028 1.00 66.81 159 GLU A N 1
ATOM 1166 C CA . GLU A 1 159 ? -1.750 7.496 -46.028 1.00 66.81 159 GLU A CA 1
ATOM 1167 C C . GLU A 1 159 ? -0.798 8.224 -46.984 1.00 66.81 159 GLU A C 1
ATOM 1169 O O . GLU A 1 159 ? -0.174 9.224 -46.629 1.00 66.81 159 GLU A O 1
ATOM 1174 N N . ALA A 1 160 ? -0.599 7.636 -48.166 1.00 59.84 160 ALA A N 1
ATOM 1175 C CA . ALA A 1 160 ? 0.131 8.244 -49.272 1.00 59.84 160 ALA A CA 1
ATOM 1176 C C . ALA A 1 160 ? -0.881 8.746 -50.323 1.00 59.84 160 ALA A C 1
ATOM 1178 O O . ALA A 1 160 ? -1.869 8.044 -50.557 1.00 59.84 160 ALA A O 1
ATOM 1179 N N . PRO A 1 161 ? -0.656 9.937 -50.914 1.00 71.88 161 PRO A N 1
ATOM 1180 C CA . PRO A 1 161 ? -1.564 10.579 -51.868 1.00 71.88 161 PRO A CA 1
ATOM 1181 C C . PRO A 1 161 ? -1.586 9.922 -53.254 1.00 71.88 161 PRO A C 1
ATOM 1183 O O . PRO A 1 161 ? -0.558 9.329 -53.657 1.00 71.88 161 PRO A O 1
#

Radius of gyration: 28.2 Å; chains: 1; bounding box: 88×48×88 Å

pLDDT: mean 74.16, std 20.73, range [42.12, 95.69]

Sequence (161 aa):
DWGGQQANRAGRGGYKPGHQAAQGKKTRGSANSAGSGSTPTSGKAYSAASDEQTEQKDVKSRTRDEIHKGISIVVGENATLVRADFDGYVLQYLHAIHGIGGMETVNSALVMVHESTVSKTRSQISNWPAYLATLLKKYHGDARAARTSGRGAADGGGEAP

Organism: NCBI:txid1333877